Protein AF-A0A822CMI8-F1 (afdb_monomer)

Nearest PDB structures (foldseek):
  7o3v-assembly1_H  TM=2.784E-01  e=5.694E+00  Escherichia coli

Radius of gyration: 15.4 Å; Cα contacts (8 Å, |Δi|>4): 134; chains: 1; bounding box: 38×37×38 Å

Mean predicted aligned error: 4.0 Å

Sequence (143 aa):
AKWPHILPIIYTVQALCLITLRFFIYKSKHWHYFVFDLCYFVNLLTLIYLWILPSSKILFAVCYSLTHGPVALAIVLWKNSLVFHSFDKVTSIFIHMYPPLTMFTLRWLLPIDLQLKYYPAIVNTGSKLPMGTSIFYTIIFYL

Structure (mmCIF, N/CA/C/O backbone):
data_AF-A0A822CMI8-F1
#
_entry.id   AF-A0A822CMI8-F1
#
loop_
_atom_site.group_PDB
_atom_site.id
_atom_site.type_symbol
_atom_site.label_atom_id
_atom_site.label_alt_id
_atom_site.label_comp_id
_atom_site.label_asym_id
_atom_site.label_entity_id
_atom_site.label_seq_id
_atom_site.pdbx_PDB_ins_code
_atom_site.Cartn_x
_atom_site.Cartn_y
_atom_site.Cartn_z
_atom_site.occupancy
_atom_site.B_iso_or_equiv
_atom_site.auth_seq_id
_atom_site.auth_comp_id
_atom_site.auth_asym_id
_atom_site.auth_atom_id
_atom_site.pdbx_PDB_model_num
ATOM 1 N N . ALA A 1 1 ? 4.106 -18.180 -5.515 1.00 60.09 1 ALA A N 1
ATOM 2 C CA . ALA A 1 1 ? 2.662 -18.149 -5.185 1.00 60.09 1 ALA A CA 1
ATOM 3 C C . ALA A 1 1 ? 1.871 -18.568 -6.419 1.00 60.09 1 ALA A C 1
ATOM 5 O O . ALA A 1 1 ? 2.247 -18.152 -7.504 1.00 60.09 1 ALA A O 1
ATOM 6 N N . LYS A 1 2 ? 0.831 -19.402 -6.286 1.00 76.00 2 LYS A N 1
ATOM 7 C CA . LYS A 1 2 ? 0.145 -20.018 -7.441 1.00 76.00 2 LYS A CA 1
ATOM 8 C C . LYS A 1 2 ? -0.711 -19.026 -8.257 1.00 76.00 2 LYS A C 1
ATOM 10 O O . LYS A 1 2 ? -0.865 -19.231 -9.451 1.00 76.00 2 LYS A O 1
ATOM 15 N N . TRP A 1 3 ? -1.203 -17.940 -7.641 1.00 84.62 3 TRP A N 1
ATOM 16 C CA . TRP A 1 3 ? -2.113 -16.967 -8.278 1.00 84.62 3 TRP A CA 1
ATOM 17 C C . TRP A 1 3 ? -1.892 -15.508 -7.804 1.00 84.62 3 TRP A C 1
ATOM 19 O O . TRP A 1 3 ? -2.739 -14.938 -7.116 1.00 84.62 3 TRP A O 1
ATOM 29 N N . PRO A 1 4 ? -0.749 -14.878 -8.133 1.00 88.94 4 PRO A N 1
ATOM 30 C CA . PRO A 1 4 ? -0.381 -13.549 -7.620 1.00 88.94 4 PRO A CA 1
ATOM 31 C C . PRO A 1 4 ? -1.279 -12.403 -8.122 1.00 88.94 4 PRO A C 1
ATOM 33 O O . PRO A 1 4 ? -1.420 -11.395 -7.437 1.00 88.94 4 PRO A O 1
ATOM 36 N N . HIS A 1 5 ? -1.926 -12.558 -9.281 1.00 90.38 5 HIS A N 1
ATOM 37 C CA . HIS A 1 5 ? -2.797 -11.538 -9.882 1.00 90.38 5 HIS A CA 1
ATOM 38 C C . HIS A 1 5 ? -4.144 -11.355 -9.161 1.00 90.38 5 HIS A C 1
ATOM 40 O O . HIS A 1 5 ? -4.837 -10.373 -9.403 1.00 90.38 5 HIS A O 1
ATOM 46 N N . ILE A 1 6 ? -4.530 -12.289 -8.285 1.00 93.25 6 ILE A N 1
ATOM 47 C CA . ILE A 1 6 ? -5.792 -12.217 -7.531 1.00 93.25 6 ILE A CA 1
ATOM 48 C C . ILE A 1 6 ? -5.653 -11.269 -6.329 1.00 93.25 6 ILE A C 1
ATOM 50 O O . ILE A 1 6 ? -6.628 -10.663 -5.886 1.00 93.25 6 ILE A O 1
ATOM 54 N N . LEU A 1 7 ? -4.435 -11.100 -5.806 1.00 94.62 7 LEU A N 1
ATOM 55 C CA . LEU A 1 7 ? -4.199 -10.339 -4.582 1.00 94.62 7 LEU A CA 1
ATOM 56 C C . LEU A 1 7 ? -4.641 -8.861 -4.669 1.00 94.62 7 LEU A C 1
ATOM 58 O O . LEU A 1 7 ? -5.311 -8.423 -3.735 1.00 94.62 7 LEU A O 1
ATOM 62 N N . PRO A 1 8 ? -4.379 -8.103 -5.757 1.00 96.00 8 PRO A N 1
ATOM 63 C CA . PRO A 1 8 ? -4.909 -6.745 -5.916 1.00 96.00 8 PRO A CA 1
ATOM 64 C C . PRO A 1 8 ? -6.437 -6.668 -5.829 1.00 96.00 8 PRO A C 1
ATOM 66 O O . PRO A 1 8 ? -6.976 -5.716 -5.265 1.00 96.00 8 PRO A O 1
ATOM 69 N N . ILE A 1 9 ? -7.141 -7.680 -6.347 1.00 96.62 9 ILE A N 1
ATOM 70 C CA . ILE A 1 9 ? -8.607 -7.754 -6.312 1.00 96.62 9 ILE A CA 1
ATOM 71 C C . ILE A 1 9 ? -9.078 -7.983 -4.874 1.00 96.62 9 ILE A C 1
ATOM 73 O O . ILE A 1 9 ? -9.913 -7.229 -4.380 1.00 96.62 9 ILE A O 1
ATOM 77 N N . ILE A 1 10 ? -8.502 -8.974 -4.181 1.00 96.38 10 ILE A N 1
ATOM 78 C CA . ILE A 1 10 ? -8.821 -9.267 -2.773 1.00 96.38 10 ILE A CA 1
ATOM 79 C C . ILE A 1 10 ? -8.572 -8.032 -1.903 1.00 96.38 10 ILE A C 1
ATOM 81 O O . ILE A 1 10 ? -9.456 -7.629 -1.148 1.00 96.38 10 ILE A O 1
ATOM 85 N N . TYR A 1 11 ? -7.405 -7.402 -2.059 1.00 97.62 11 TYR A N 1
ATOM 86 C CA . TYR A 1 11 ? -7.050 -6.176 -1.354 1.00 97.62 11 TYR A CA 1
ATOM 87 C C . TYR A 1 11 ? -8.076 -5.066 -1.599 1.00 97.62 11 TYR A C 1
ATOM 89 O O . TYR A 1 11 ? -8.527 -4.433 -0.651 1.00 97.62 11 TYR A O 1
ATOM 97 N N . THR A 1 12 ? -8.490 -4.861 -2.849 1.00 97.75 12 THR A N 1
ATOM 98 C CA . THR A 1 12 ? -9.453 -3.812 -3.211 1.00 97.75 12 THR A CA 1
ATOM 99 C C . THR A 1 12 ? -10.817 -4.049 -2.579 1.00 97.75 12 THR A C 1
ATOM 101 O O . THR A 1 12 ? -11.372 -3.141 -1.965 1.00 97.75 12 THR A O 1
ATOM 104 N N . VAL A 1 13 ? -11.342 -5.274 -2.670 1.00 97.81 13 VAL A N 1
ATOM 105 C CA . VAL A 1 13 ? -12.630 -5.629 -2.059 1.00 97.81 13 VAL A CA 1
ATOM 106 C C . VAL A 1 13 ? -12.569 -5.441 -0.543 1.00 97.81 13 VAL A C 1
ATOM 108 O O . VAL A 1 13 ? -13.440 -4.795 0.037 1.00 97.81 13 VAL A O 1
ATOM 111 N N . GLN A 1 14 ? -11.511 -5.933 0.106 1.00 96.69 14 GLN A N 1
ATOM 112 C CA . GLN A 1 14 ? -11.329 -5.764 1.547 1.00 96.69 14 GLN A CA 1
ATOM 113 C C . GLN A 1 14 ? -11.160 -4.296 1.948 1.00 96.69 14 GLN A C 1
ATOM 115 O O . GLN A 1 14 ? -11.725 -3.889 2.960 1.00 96.69 14 GLN A O 1
ATOM 120 N N . ALA A 1 15 ? -10.438 -3.491 1.163 1.00 97.06 15 ALA A N 1
ATOM 121 C CA . ALA A 1 15 ? -10.260 -2.067 1.426 1.00 97.06 15 ALA A CA 1
ATOM 122 C C . ALA A 1 15 ? -11.601 -1.335 1.374 1.00 97.06 15 ALA A C 1
ATOM 124 O O . ALA A 1 15 ? -11.944 -0.627 2.320 1.00 97.06 15 ALA A O 1
ATOM 125 N N . LEU A 1 16 ? -12.390 -1.568 0.321 1.00 96.44 16 LEU A N 1
ATOM 126 C CA . LEU A 1 16 ? -13.719 -0.980 0.176 1.00 96.44 16 LEU A CA 1
ATOM 127 C C . LEU A 1 16 ? -14.648 -1.389 1.322 1.00 96.44 16 LEU A C 1
ATOM 129 O O . LEU A 1 16 ? -15.335 -0.531 1.865 1.00 96.44 16 LEU A O 1
ATOM 133 N N . CYS A 1 17 ? -14.652 -2.655 1.743 1.00 96.12 17 CYS A N 1
ATOM 134 C CA . CYS A 1 17 ? -15.487 -3.102 2.859 1.00 96.12 17 CYS A CA 1
ATOM 135 C C . CYS A 1 17 ? -15.015 -2.555 4.218 1.00 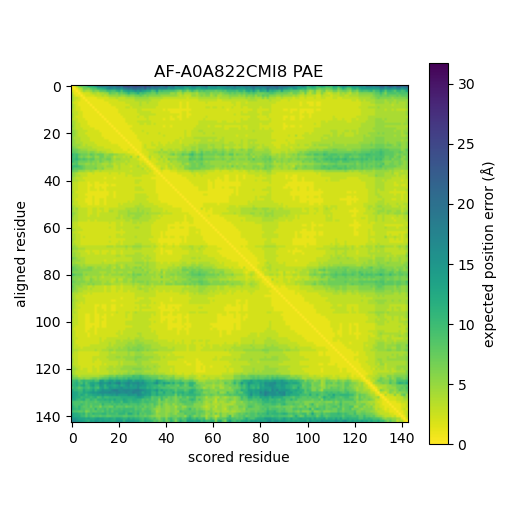96.12 17 CYS A C 1
ATOM 137 O O . CYS A 1 17 ? -15.800 -1.944 4.944 1.00 96.12 17 CYS A O 1
ATOM 139 N N . LEU A 1 18 ? -13.747 -2.771 4.582 1.00 95.75 18 LEU A N 1
ATOM 140 C CA . LEU A 1 18 ? -13.241 -2.500 5.931 1.00 95.75 18 LEU A CA 1
ATOM 141 C C . LEU A 1 18 ? -13.056 -1.004 6.202 1.00 95.75 18 LEU A C 1
ATOM 143 O O . LEU A 1 18 ? -13.418 -0.536 7.281 1.00 95.75 18 LEU A O 1
ATOM 147 N N . ILE A 1 19 ? -12.533 -0.236 5.237 1.00 94.94 19 ILE A N 1
ATOM 148 C CA . ILE A 1 19 ? -12.327 1.211 5.413 1.00 94.94 19 ILE A CA 1
ATOM 149 C C . ILE A 1 19 ? -13.677 1.931 5.465 1.00 94.94 19 ILE A C 1
ATOM 151 O O . ILE A 1 19 ? -13.882 2.778 6.334 1.00 94.94 19 ILE A O 1
ATOM 155 N N . THR A 1 20 ? -14.628 1.551 4.606 1.00 93.75 20 THR A N 1
ATOM 156 C CA . THR A 1 20 ? -15.974 2.145 4.596 1.00 93.75 20 THR A CA 1
ATOM 157 C C . THR A 1 20 ? -16.725 1.839 5.891 1.00 93.75 20 THR A C 1
ATOM 159 O O . THR A 1 20 ? -17.279 2.747 6.512 1.00 93.75 20 THR A O 1
ATOM 162 N N . LEU A 1 21 ? -16.689 0.586 6.362 1.00 94.06 21 LEU A N 1
ATOM 163 C CA . LEU A 1 21 ? -17.262 0.214 7.659 1.00 94.06 21 LEU A CA 1
ATOM 164 C C . LEU A 1 21 ? -16.638 1.031 8.799 1.00 94.06 21 LEU A C 1
ATOM 166 O O . LEU A 1 21 ? -17.356 1.577 9.640 1.00 94.06 21 LEU A O 1
ATOM 170 N N . ARG A 1 22 ? -15.307 1.161 8.812 1.00 94.38 22 ARG A N 1
ATOM 171 C CA . ARG A 1 22 ? -14.594 1.933 9.834 1.00 94.38 22 ARG A CA 1
ATOM 172 C C . ARG A 1 22 ? -14.962 3.410 9.808 1.00 94.38 22 ARG A C 1
ATOM 174 O O . ARG A 1 22 ? -15.173 3.977 10.875 1.00 94.38 22 ARG A O 1
ATOM 181 N N . PHE A 1 23 ? -15.119 4.006 8.627 1.00 93.50 23 PHE A N 1
ATOM 182 C CA . PHE A 1 23 ? -15.579 5.387 8.485 1.00 93.50 23 PHE A CA 1
ATOM 183 C C . PHE A 1 23 ? -16.947 5.601 9.146 1.00 93.50 23 PHE A C 1
ATOM 185 O O . PHE A 1 23 ? -17.101 6.531 9.937 1.00 93.50 23 PHE A O 1
ATOM 192 N N . PHE A 1 24 ? -17.923 4.719 8.901 1.00 93.88 24 PHE A N 1
ATOM 193 C CA . PHE A 1 24 ? -19.246 4.832 9.524 1.00 93.88 24 PHE A CA 1
ATOM 194 C C . PHE A 1 24 ? -19.199 4.659 11.050 1.00 93.88 24 PHE A C 1
ATOM 196 O O . PHE A 1 24 ? -19.802 5.455 11.774 1.00 93.88 24 PHE A O 1
ATOM 203 N N . ILE A 1 25 ? -18.428 3.687 11.554 1.00 92.38 25 ILE A N 1
ATOM 204 C CA . ILE A 1 25 ? -18.230 3.487 13.000 1.00 92.38 25 ILE A CA 1
ATOM 205 C C . ILE A 1 25 ? -17.578 4.724 13.631 1.00 92.38 25 ILE A C 1
ATOM 207 O O . ILE A 1 25 ? -18.008 5.189 14.685 1.00 92.38 25 ILE A O 1
ATOM 211 N N . TYR A 1 26 ? -16.546 5.276 12.996 1.00 93.44 26 TYR A N 1
ATOM 212 C CA . TYR A 1 26 ? -15.798 6.416 13.525 1.00 93.44 26 TYR A CA 1
ATOM 213 C C . TYR A 1 26 ? -16.624 7.692 13.473 1.00 93.44 26 T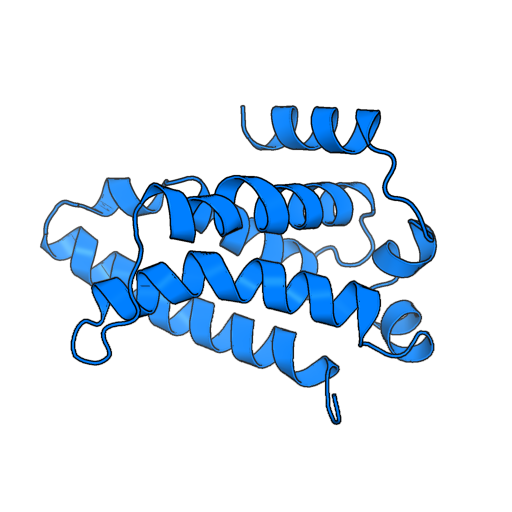YR A C 1
ATOM 215 O O . TYR A 1 26 ? -16.597 8.474 14.421 1.00 93.44 26 TYR A O 1
ATOM 223 N N . LYS A 1 27 ? -17.431 7.877 12.425 1.00 92.38 27 LYS A N 1
ATOM 224 C CA . LYS A 1 27 ? -18.395 8.974 12.348 1.00 92.38 27 LYS A CA 1
ATOM 225 C C . LYS A 1 27 ? -19.398 8.916 13.500 1.00 92.38 27 LYS A C 1
ATOM 227 O O . LYS A 1 27 ? -19.596 9.933 14.155 1.00 92.38 27 LYS A O 1
ATOM 232 N N . SER A 1 28 ? -19.944 7.735 13.808 1.00 92.62 28 SER A N 1
ATOM 233 C CA . SER A 1 28 ? -20.850 7.544 14.954 1.00 92.62 28 SER A CA 1
ATOM 234 C C . SER A 1 28 ? -20.198 7.847 16.308 1.00 92.62 28 SER A C 1
ATOM 236 O O . SER A 1 28 ? -20.908 8.146 17.262 1.00 92.62 28 SER A O 1
ATOM 238 N N . LYS A 1 29 ? -18.868 7.756 16.408 1.00 91.12 29 LYS A N 1
ATOM 239 C CA . LYS A 1 29 ? -18.091 8.042 17.626 1.00 91.12 29 LYS A CA 1
ATOM 240 C C . LYS A 1 29 ? -17.472 9.444 17.643 1.00 91.12 29 LYS A C 1
ATOM 242 O O . LYS A 1 29 ? -16.697 9.745 18.542 1.00 91.12 29 LYS A O 1
ATOM 247 N N . HIS A 1 30 ? -17.763 10.282 16.643 1.00 91.56 30 HIS A N 1
ATOM 248 C CA . HIS A 1 30 ? -17.103 11.576 16.420 1.00 91.56 30 HIS A CA 1
ATOM 249 C C . HIS A 1 30 ? -15.567 11.492 16.252 1.00 91.56 30 HIS A C 1
ATOM 251 O O . HIS A 1 30 ? -14.857 12.470 16.449 1.00 91.56 30 HIS A O 1
ATOM 257 N N . TRP A 1 31 ? -15.052 10.343 15.807 1.00 90.19 31 TRP A N 1
ATOM 258 C CA . TRP A 1 31 ? -13.631 10.064 15.534 1.00 90.19 31 TRP A CA 1
ATOM 259 C C . TRP A 1 31 ? -13.292 10.079 14.036 1.00 90.19 31 TRP A C 1
ATOM 261 O O . TRP A 1 31 ? -12.288 9.518 13.610 1.00 90.19 31 TRP A O 1
ATOM 271 N N . HIS A 1 32 ? -14.132 10.694 13.202 1.00 85.12 32 HIS A N 1
ATOM 272 C CA . HIS A 1 32 ? -13.979 10.677 11.742 1.00 85.12 32 HIS A CA 1
ATOM 273 C C . HIS A 1 32 ? -12.656 11.291 11.252 1.00 85.12 32 HIS A C 1
ATOM 275 O O . HIS A 1 32 ? -12.175 10.902 10.191 1.00 85.12 32 HIS A O 1
ATOM 281 N N . TYR A 1 33 ? -12.031 12.173 12.039 1.00 85.50 33 TYR A N 1
ATOM 282 C CA . TYR A 1 33 ? -10.726 12.743 11.704 1.00 85.50 33 TYR A CA 1
ATOM 283 C C . TYR A 1 33 ? -9.584 11.717 11.669 1.00 85.50 33 TYR A C 1
ATOM 285 O O . TYR A 1 33 ? -8.651 11.894 10.895 1.00 85.50 33 TYR A O 1
ATOM 293 N N . PHE A 1 34 ? -9.688 10.602 12.402 1.00 83.75 34 PHE A N 1
ATOM 294 C CA . PHE A 1 34 ? -8.688 9.524 12.352 1.00 83.75 34 PHE A CA 1
ATOM 295 C C . PHE A 1 34 ? -8.598 8.838 10.980 1.00 83.75 34 PHE A C 1
ATOM 297 O O . PHE A 1 34 ? -7.635 8.133 10.698 1.00 83.75 34 PHE A O 1
ATOM 304 N N . VAL A 1 35 ? -9.594 9.014 10.105 1.00 85.81 35 VAL A N 1
ATOM 305 C CA . VAL A 1 35 ? -9.558 8.461 8.741 1.00 85.81 35 VAL A CA 1
ATOM 306 C C . VAL A 1 35 ? -8.622 9.268 7.826 1.00 85.81 35 VAL A C 1
ATOM 308 O O . VAL A 1 35 ? -8.269 8.794 6.752 1.00 85.81 35 VAL A O 1
ATOM 311 N N . PHE A 1 36 ? -8.162 10.450 8.249 1.00 86.06 36 PHE A N 1
ATOM 312 C CA . PHE A 1 36 ? -7.176 11.246 7.510 1.00 86.06 36 PHE A CA 1
ATOM 313 C C . PHE A 1 36 ? -5.721 10.904 7.862 1.00 86.06 36 PHE A C 1
ATOM 315 O O . PHE A 1 36 ? -4.805 11.541 7.346 1.00 86.06 36 PHE A O 1
ATOM 322 N N . ASP A 1 37 ? -5.489 9.886 8.695 1.00 91.31 37 ASP A N 1
ATOM 323 C CA . ASP 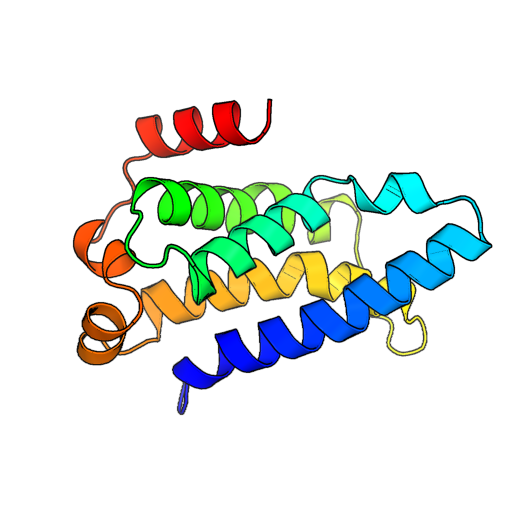A 1 37 ? -4.139 9.405 8.979 1.00 91.31 37 ASP A CA 1
ATOM 324 C C . ASP A 1 37 ? -3.448 8.893 7.701 1.00 91.31 37 ASP A C 1
ATOM 326 O O . ASP A 1 37 ? -4.072 8.316 6.801 1.00 91.31 37 ASP A O 1
ATOM 330 N N . LEU A 1 38 ? -2.116 9.026 7.660 1.00 92.00 38 LEU A N 1
ATOM 331 C CA . LEU A 1 38 ? -1.256 8.630 6.536 1.00 92.00 38 LEU A CA 1
ATOM 332 C C . LEU A 1 38 ? -1.574 7.231 5.982 1.00 92.00 38 LEU A C 1
ATOM 334 O O . LEU A 1 38 ? -1.520 7.014 4.774 1.00 92.00 38 LEU A O 1
ATOM 338 N N . CYS A 1 39 ? -1.902 6.260 6.836 1.00 95.19 39 CYS A N 1
ATOM 339 C CA . CYS A 1 39 ? -2.175 4.897 6.388 1.00 95.19 39 CYS A CA 1
ATOM 340 C C . CYS A 1 39 ? -3.403 4.805 5.472 1.00 95.19 39 CYS A C 1
ATOM 342 O O . CYS A 1 39 ? -3.350 4.075 4.482 1.00 95.19 39 CYS A O 1
ATOM 344 N N . TYR A 1 40 ? -4.470 5.566 5.725 1.00 95.31 40 TYR A N 1
ATOM 345 C CA . TYR A 1 40 ? -5.638 5.605 4.840 1.00 95.31 40 TYR A CA 1
ATOM 346 C C . TYR A 1 40 ? -5.309 6.284 3.514 1.00 95.31 40 TYR A C 1
ATOM 348 O O . TYR A 1 40 ? -5.686 5.776 2.457 1.00 95.31 40 TYR A O 1
ATOM 356 N N . PHE A 1 41 ? -4.533 7.369 3.559 1.00 94.50 41 PHE A N 1
ATOM 357 C CA . PHE A 1 41 ? -4.054 8.049 2.359 1.00 94.50 41 PHE A CA 1
ATOM 358 C C . PHE A 1 41 ? -3.202 7.126 1.477 1.00 94.50 41 PHE A C 1
ATOM 360 O O . PHE A 1 41 ? -3.440 7.016 0.277 1.00 94.50 41 PHE A O 1
ATOM 367 N N . VAL A 1 42 ? -2.266 6.376 2.064 1.00 96.50 42 VAL A N 1
ATOM 368 C CA . VAL A 1 42 ? -1.427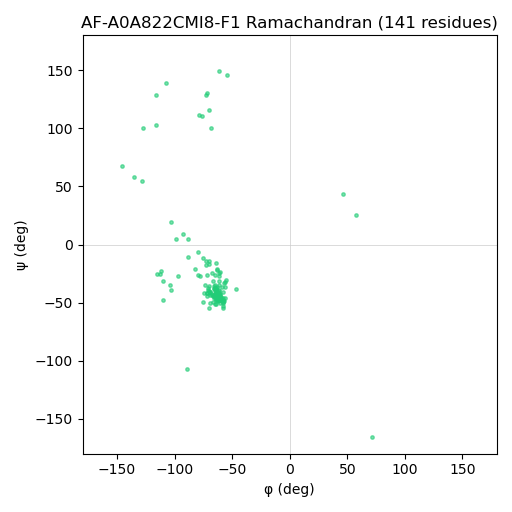 5.423 1.321 1.00 96.50 42 VAL A CA 1
ATOM 369 C C . VAL A 1 42 ? -2.245 4.265 0.754 1.00 96.50 42 VAL A C 1
ATOM 371 O O . VAL A 1 42 ? -1.969 3.817 -0.360 1.00 96.50 42 VAL A O 1
ATOM 374 N N . ASN A 1 43 ? -3.271 3.790 1.469 1.00 97.56 43 ASN A N 1
ATOM 375 C CA . ASN A 1 43 ? -4.202 2.798 0.924 1.00 97.56 43 ASN A CA 1
ATOM 376 C C . ASN A 1 43 ? -4.931 3.350 -0.308 1.00 97.56 43 ASN A C 1
ATOM 378 O O . ASN A 1 43 ? -4.977 2.683 -1.339 1.00 97.56 43 ASN A O 1
ATOM 382 N N . LEU A 1 44 ? -5.430 4.586 -0.238 1.00 96.44 44 LEU A N 1
ATOM 383 C CA . LEU A 1 44 ? -6.068 5.247 -1.375 1.00 96.44 44 LEU A CA 1
ATOM 384 C C . LEU A 1 44 ? -5.101 5.414 -2.557 1.00 96.44 44 LEU A C 1
ATOM 386 O O . LEU A 1 44 ? -5.446 5.031 -3.672 1.00 96.44 44 LEU A O 1
ATOM 390 N N . LEU A 1 45 ? -3.882 5.912 -2.328 1.00 96.25 45 LEU A N 1
ATOM 391 C CA . LEU A 1 45 ? -2.855 6.022 -3.372 1.00 96.25 45 LEU A CA 1
ATOM 392 C C . LEU A 1 45 ? -2.535 4.666 -4.007 1.00 96.25 45 LEU A C 1
ATOM 394 O O . LEU A 1 45 ? -2.410 4.572 -5.227 1.00 96.25 45 LEU A O 1
ATOM 398 N N . THR A 1 46 ? -2.455 3.609 -3.195 1.00 97.50 46 THR A N 1
ATOM 399 C CA . THR A 1 46 ? -2.224 2.247 -3.685 1.00 97.50 46 THR A CA 1
ATOM 400 C C . THR A 1 46 ? -3.380 1.802 -4.581 1.00 97.50 46 THR A C 1
ATOM 402 O O . THR A 1 46 ? -3.138 1.297 -5.671 1.00 97.50 46 THR A O 1
ATOM 405 N N . LEU A 1 47 ? -4.637 2.045 -4.197 1.00 98.00 47 LEU A N 1
ATOM 406 C CA . LEU A 1 47 ? -5.796 1.742 -5.047 1.00 98.00 47 LEU A CA 1
ATOM 407 C C . LEU A 1 47 ? -5.793 2.551 -6.355 1.00 98.00 47 LEU A C 1
ATOM 409 O O . LEU A 1 47 ? -6.071 1.993 -7.416 1.00 98.00 47 LEU A O 1
ATOM 413 N N . ILE A 1 48 ? -5.424 3.834 -6.307 1.00 97.56 48 ILE A N 1
ATOM 414 C CA . ILE A 1 48 ? -5.272 4.681 -7.501 1.00 97.56 48 ILE A CA 1
ATOM 415 C C . ILE A 1 48 ? -4.194 4.109 -8.427 1.00 97.56 48 ILE A C 1
ATOM 417 O O . ILE A 1 48 ? -4.401 4.023 -9.638 1.00 97.56 48 ILE A O 1
ATOM 421 N N . TYR A 1 49 ? -3.060 3.675 -7.877 1.00 97.62 49 TYR A N 1
ATOM 422 C CA . TYR A 1 49 ? -2.012 3.024 -8.656 1.00 97.62 49 TYR A CA 1
ATOM 423 C C . TYR A 1 49 ? -2.511 1.738 -9.322 1.00 97.62 49 TYR A C 1
ATOM 425 O O . TYR A 1 49 ? -2.279 1.538 -10.511 1.00 97.62 49 TYR A O 1
ATOM 433 N N . LEU A 1 50 ? -3.220 0.889 -8.574 1.00 97.38 50 LEU A N 1
ATOM 434 C CA . LEU A 1 50 ? -3.676 -0.408 -9.069 1.00 97.38 50 LEU A CA 1
ATOM 435 C C . LEU A 1 50 ? -4.673 -0.298 -10.224 1.00 97.38 50 LEU A C 1
ATOM 437 O O . LEU A 1 50 ? -4.620 -1.123 -11.134 1.00 97.38 50 LEU A O 1
ATOM 441 N N . TRP A 1 51 ? -5.577 0.684 -10.177 1.00 97.50 51 TRP A N 1
ATOM 442 C CA . TRP A 1 51 ? -6.742 0.717 -11.068 1.00 97.50 51 TRP A CA 1
ATOM 443 C C . TRP A 1 51 ? -6.772 1.888 -12.043 1.00 97.50 51 TRP A C 1
ATOM 445 O O . TRP A 1 51 ? -7.400 1.775 -13.090 1.00 97.50 51 TRP A O 1
ATOM 455 N N . ILE A 1 52 ? -6.115 3.004 -11.721 1.00 97.44 52 ILE A N 1
ATOM 456 C CA . ILE A 1 52 ? -6.212 4.241 -12.506 1.00 97.44 52 ILE A CA 1
ATOM 457 C C . ILE A 1 52 ? -4.894 4.526 -13.228 1.00 97.44 52 ILE A C 1
ATOM 459 O O . ILE A 1 52 ? -4.894 4.804 -14.424 1.00 97.44 52 ILE A O 1
ATOM 463 N N . LEU A 1 53 ? -3.760 4.446 -12.522 1.00 96.50 53 LEU A N 1
ATOM 464 C CA . LEU A 1 53 ? -2.451 4.867 -13.043 1.00 96.50 53 LEU A CA 1
ATOM 465 C C . LEU A 1 53 ? -1.346 3.797 -12.904 1.00 96.50 53 LEU A C 1
ATOM 467 O O . LEU A 1 53 ? -0.256 4.107 -12.406 1.00 96.50 53 LEU A O 1
ATOM 471 N N . PRO A 1 54 ? -1.544 2.562 -13.409 1.00 96.50 54 PRO A N 1
ATOM 472 C CA . PRO A 1 54 ? -0.564 1.479 -13.262 1.00 96.50 54 PRO A CA 1
ATOM 473 C C . PRO A 1 54 ? 0.723 1.688 -14.080 1.00 96.50 54 PRO A C 1
ATOM 475 O O . PRO A 1 54 ? 1.734 1.022 -13.848 1.00 96.50 54 PRO A O 1
ATOM 478 N N . SER A 1 55 ? 0.704 2.625 -15.032 1.00 95.44 55 SER A N 1
ATOM 479 C CA . SER A 1 55 ? 1.844 2.990 -15.885 1.00 95.44 55 SER A CA 1
ATOM 480 C C . SER A 1 55 ? 2.738 4.084 -15.291 1.00 95.44 55 SER A C 1
ATOM 482 O O . SER A 1 55 ? 3.838 4.316 -15.795 1.00 95.44 55 SER A O 1
ATOM 484 N N . SER A 1 56 ? 2.312 4.743 -14.209 1.00 95.19 56 SER A N 1
ATOM 485 C CA . SER A 1 56 ? 3.080 5.824 -13.585 1.00 95.19 56 SER A CA 1
ATOM 486 C C . SER A 1 56 ? 4.221 5.283 -12.720 1.00 95.19 56 SER A C 1
ATOM 488 O O . SER A 1 56 ? 3.998 4.716 -11.650 1.00 95.19 56 SER A O 1
ATOM 490 N N . LYS A 1 57 ? 5.470 5.505 -13.155 1.00 93.12 57 LYS A N 1
ATOM 491 C CA . LYS A 1 57 ? 6.672 5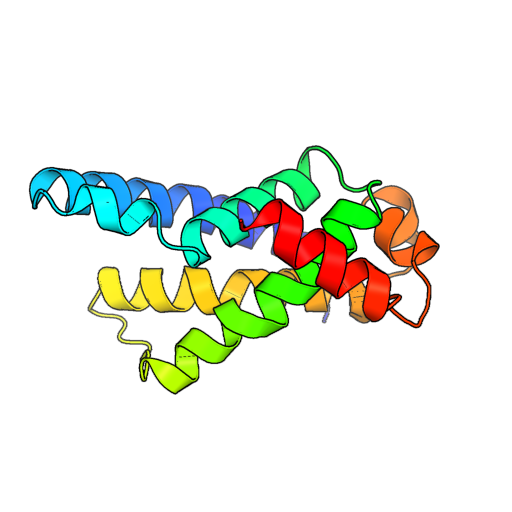.135 -12.380 1.00 93.12 57 LYS A CA 1
ATOM 492 C C . LYS A 1 57 ? 6.781 5.915 -11.071 1.00 93.12 57 LYS A C 1
ATOM 494 O O . LYS A 1 57 ? 7.207 5.359 -10.065 1.00 93.12 57 LYS A O 1
ATOM 499 N N . ILE A 1 58 ? 6.389 7.191 -11.095 1.00 91.88 58 ILE A N 1
ATOM 500 C CA . ILE A 1 58 ? 6.421 8.068 -9.920 1.00 91.88 58 ILE A CA 1
ATOM 501 C C . ILE A 1 58 ? 5.453 7.534 -8.869 1.00 91.88 58 ILE A C 1
ATOM 503 O O . ILE A 1 58 ? 5.855 7.299 -7.734 1.00 91.88 58 ILE A O 1
ATOM 507 N N . LEU A 1 59 ? 4.203 7.267 -9.262 1.00 93.31 59 LEU A N 1
ATOM 508 C CA . LEU A 1 59 ? 3.192 6.773 -8.332 1.00 93.31 59 LEU A CA 1
ATOM 509 C C . LEU A 1 59 ? 3.553 5.385 -7.792 1.00 93.31 59 LEU A C 1
ATOM 511 O O . LEU A 1 59 ? 3.399 5.143 -6.598 1.00 93.31 59 LEU A O 1
ATOM 515 N N . PHE A 1 60 ? 4.094 4.504 -8.639 1.00 95.25 60 PHE A N 1
ATOM 516 C CA . PHE A 1 60 ? 4.625 3.218 -8.194 1.00 95.25 60 PHE A CA 1
ATOM 517 C C . PHE A 1 60 ? 5.721 3.389 -7.136 1.00 95.25 60 PHE A C 1
ATOM 519 O O . PHE A 1 60 ? 5.658 2.744 -6.093 1.00 95.25 60 PHE A O 1
ATOM 526 N N . ALA A 1 61 ? 6.703 4.263 -7.381 1.00 93.50 61 ALA A N 1
ATOM 527 C CA . ALA A 1 61 ? 7.799 4.509 -6.450 1.00 93.50 61 ALA A CA 1
ATOM 528 C C . ALA A 1 61 ? 7.296 5.062 -5.110 1.00 93.50 61 ALA A C 1
ATOM 530 O O . ALA A 1 61 ? 7.668 4.539 -4.063 1.00 93.50 61 ALA A O 1
ATOM 531 N N . VAL A 1 62 ? 6.394 6.047 -5.145 1.00 93.62 62 VAL A N 1
ATOM 532 C CA . VAL A 1 62 ? 5.765 6.624 -3.948 1.00 93.62 62 VAL A CA 1
ATOM 533 C C . VAL A 1 62 ? 4.985 5.561 -3.171 1.00 93.62 62 VAL A C 1
ATOM 535 O O . VAL A 1 62 ? 5.213 5.389 -1.975 1.00 93.62 62 VAL A O 1
ATOM 538 N N . CYS A 1 63 ? 4.114 4.792 -3.835 1.00 95.81 63 CYS A N 1
ATOM 539 C CA . CYS A 1 63 ? 3.342 3.733 -3.180 1.00 95.81 63 CYS A CA 1
ATOM 540 C C . CYS A 1 63 ? 4.262 2.661 -2.589 1.00 95.81 63 CYS A C 1
ATOM 542 O O . CYS A 1 63 ? 4.084 2.258 -1.443 1.00 95.81 63 CYS A O 1
ATOM 544 N N . TYR A 1 64 ? 5.276 2.215 -3.332 1.00 95.00 64 TYR A N 1
ATOM 545 C CA . TYR A 1 64 ? 6.212 1.198 -2.859 1.00 95.00 64 TYR A CA 1
ATOM 546 C C . TYR A 1 64 ? 6.999 1.691 -1.634 1.00 95.00 64 TYR A C 1
ATOM 548 O O . TYR A 1 64 ? 7.092 0.981 -0.636 1.00 95.00 64 TYR A O 1
ATOM 556 N N . SER A 1 65 ? 7.504 2.926 -1.661 1.00 94.19 65 SER A N 1
ATOM 557 C CA . SER A 1 65 ? 8.232 3.527 -0.539 1.00 94.19 65 SER A CA 1
ATOM 558 C C . SER A 1 65 ? 7.348 3.752 0.692 1.00 94.19 65 SER A C 1
ATOM 560 O O . SER A 1 65 ? 7.747 3.393 1.799 1.00 94.19 65 SER A O 1
ATOM 562 N N . LEU A 1 66 ? 6.140 4.299 0.529 1.00 95.19 66 LEU A N 1
ATOM 563 C CA . LEU A 1 66 ? 5.238 4.589 1.650 1.00 95.19 66 LEU A CA 1
ATOM 564 C C . LEU A 1 66 ? 4.665 3.326 2.298 1.00 95.19 66 LEU A C 1
ATOM 566 O O . LEU A 1 66 ? 4.575 3.248 3.525 1.00 95.19 66 LEU A O 1
ATOM 570 N N . THR A 1 67 ? 4.298 2.330 1.487 1.00 96.88 67 THR A N 1
ATOM 571 C CA . THR A 1 67 ? 3.738 1.069 1.993 1.00 96.88 67 THR A CA 1
ATOM 572 C C . THR A 1 67 ? 4.775 0.258 2.769 1.00 96.88 67 THR A C 1
ATOM 574 O O . THR A 1 67 ? 4.467 -0.232 3.852 1.00 96.88 67 THR A O 1
ATOM 577 N N . HIS A 1 68 ? 6.010 0.156 2.265 1.00 95.50 68 HIS A N 1
ATOM 578 C CA . HIS A 1 68 ? 7.094 -0.575 2.932 1.00 95.50 68 HIS A CA 1
ATOM 579 C C . HIS A 1 68 ? 7.812 0.220 4.032 1.00 95.50 68 HIS A C 1
ATOM 581 O O . HIS A 1 68 ? 8.455 -0.385 4.886 1.00 95.50 68 HIS A O 1
ATOM 587 N N . GLY A 1 69 ? 7.723 1.550 4.018 1.00 93.25 69 GLY A N 1
ATOM 588 C CA . GLY A 1 69 ? 8.304 2.418 5.038 1.00 93.25 69 GLY A CA 1
ATOM 589 C C . GLY A 1 69 ? 7.326 2.673 6.190 1.00 93.25 69 GLY A C 1
ATOM 590 O O . GLY A 1 69 ? 7.084 1.776 6.999 1.00 93.25 69 GLY A O 1
ATOM 591 N N . PRO A 1 70 ? 6.754 3.886 6.297 1.00 94.00 70 PRO A N 1
ATOM 592 C CA . PRO A 1 70 ? 5.965 4.295 7.458 1.00 94.00 70 PRO A CA 1
ATOM 593 C C . PRO A 1 70 ? 4.753 3.393 7.727 1.00 94.00 70 PRO A C 1
ATOM 595 O O . PRO A 1 70 ? 4.453 3.112 8.886 1.00 94.00 70 PRO A O 1
ATOM 598 N N . VAL A 1 71 ? 4.075 2.896 6.685 1.00 95.81 71 VAL A N 1
ATOM 599 C CA . VAL A 1 71 ? 2.867 2.072 6.854 1.00 95.81 71 VAL A CA 1
ATOM 600 C C . VAL A 1 71 ? 3.182 0.697 7.441 1.00 95.81 71 VAL A C 1
ATOM 602 O O . VAL A 1 71 ? 2.474 0.272 8.352 1.00 95.81 71 VAL A O 1
ATOM 605 N N . ALA A 1 72 ? 4.238 0.022 6.981 1.00 95.94 72 ALA A N 1
ATOM 606 C CA . ALA A 1 72 ? 4.662 -1.257 7.549 1.00 95.94 72 ALA A CA 1
ATOM 607 C C . ALA A 1 72 ? 5.294 -1.085 8.943 1.00 95.94 72 ALA A C 1
ATOM 609 O O . ALA A 1 72 ? 4.989 -1.850 9.860 1.00 95.94 72 ALA A O 1
ATOM 610 N N . LEU A 1 73 ? 6.126 -0.052 9.134 1.00 95.12 73 LEU A N 1
ATOM 611 C CA . LEU A 1 73 ? 6.757 0.247 10.427 1.00 95.12 73 LEU A CA 1
ATOM 612 C C . LEU A 1 73 ? 5.731 0.556 11.524 1.00 95.12 73 LEU A C 1
ATOM 614 O O . LEU A 1 73 ? 5.951 0.203 12.683 1.00 95.12 73 LEU A O 1
ATOM 618 N N . ALA A 1 74 ? 4.587 1.143 11.166 1.00 94.19 74 ALA A N 1
ATOM 619 C CA . ALA A 1 74 ? 3.483 1.405 12.083 1.00 94.19 74 ALA A CA 1
ATOM 620 C C . ALA A 1 74 ? 2.984 0.139 12.810 1.00 94.19 74 ALA A C 1
ATOM 622 O O . ALA A 1 74 ? 2.575 0.233 13.966 1.00 94.19 74 ALA A O 1
ATOM 623 N N . ILE A 1 75 ? 3.064 -1.052 12.199 1.00 94.62 75 ILE A N 1
ATOM 624 C CA . ILE A 1 75 ? 2.692 -2.311 12.872 1.00 94.62 75 ILE A CA 1
ATOM 625 C C . ILE A 1 75 ? 3.563 -2.534 14.112 1.00 94.62 75 ILE A C 1
ATOM 627 O O . ILE A 1 75 ? 3.049 -2.851 15.183 1.00 94.62 75 ILE A O 1
ATOM 631 N N . VAL A 1 76 ? 4.875 -2.336 13.971 1.00 93.88 76 VAL A N 1
ATOM 632 C CA . VAL A 1 76 ? 5.849 -2.553 15.046 1.00 93.88 76 VAL A CA 1
ATOM 633 C C . VAL A 1 76 ? 5.784 -1.417 16.064 1.00 93.88 76 VAL A C 1
ATOM 635 O O . VAL A 1 76 ? 5.656 -1.674 17.260 1.00 93.88 76 VAL A O 1
ATOM 638 N N . LEU A 1 77 ? 5.820 -0.165 15.595 1.00 93.88 77 LEU A N 1
ATOM 639 C CA . LEU A 1 77 ? 5.859 1.022 16.455 1.00 93.88 77 LEU A CA 1
ATOM 640 C C . LEU A 1 77 ? 4.610 1.143 17.334 1.00 93.88 77 LEU A C 1
ATOM 642 O O . LEU A 1 77 ? 4.721 1.405 18.530 1.00 93.88 77 LEU A O 1
ATOM 646 N N . TRP A 1 78 ? 3.429 0.879 16.772 1.00 91.94 78 TRP A N 1
ATOM 647 C CA . TRP A 1 78 ? 2.161 0.942 17.505 1.00 91.94 78 TRP A CA 1
ATOM 648 C C . TRP A 1 78 ? 1.743 -0.401 18.110 1.00 91.94 78 TRP A C 1
ATOM 650 O O . TRP A 1 78 ? 0.618 -0.528 18.595 1.00 91.94 78 TRP A O 1
ATOM 660 N N . LYS A 1 79 ? 2.632 -1.409 18.077 1.00 91.75 79 LYS A N 1
ATOM 661 C CA . LYS A 1 79 ? 2.395 -2.774 18.583 1.00 91.75 79 LYS A CA 1
ATOM 662 C C . LYS A 1 79 ? 1.045 -3.332 18.120 1.00 91.75 79 LYS A C 1
ATOM 664 O O . LYS A 1 79 ? 0.263 -3.893 18.896 1.00 91.75 79 LYS A O 1
ATOM 669 N N . ASN A 1 80 ? 0.741 -3.120 16.843 1.00 90.31 80 ASN A N 1
ATOM 670 C CA . ASN A 1 80 ? -0.552 -3.453 16.285 1.00 90.31 80 ASN A CA 1
ATOM 671 C C . ASN A 1 80 ? -0.706 -4.973 16.215 1.00 90.31 80 ASN A C 1
ATOM 673 O O . ASN A 1 80 ? 0.049 -5.658 15.531 1.00 90.31 80 ASN A O 1
ATOM 677 N N . SER A 1 81 ? -1.669 -5.494 16.968 1.00 90.75 81 SER A N 1
ATOM 678 C CA . SER A 1 81 ? -1.875 -6.928 17.143 1.00 90.75 81 SER A CA 1
ATOM 679 C C . SER A 1 81 ? -3.121 -7.375 16.394 1.00 90.75 81 SER A C 1
ATOM 681 O O . SER A 1 81 ? -4.155 -6.706 16.441 1.0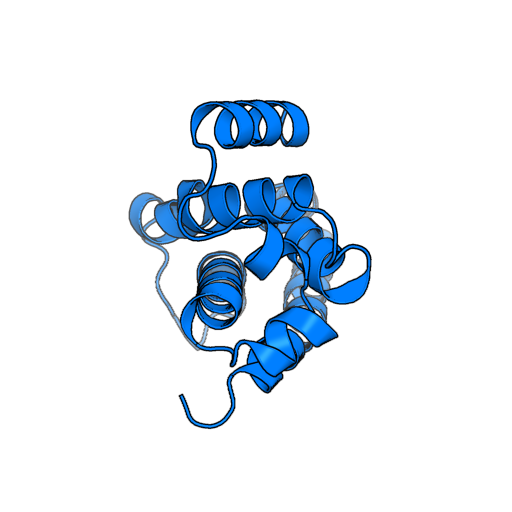0 90.75 81 SER A O 1
ATOM 683 N N . LEU A 1 82 ? -3.042 -8.534 15.740 1.00 92.00 82 LEU A N 1
ATOM 684 C CA . LEU A 1 82 ? -4.195 -9.158 15.105 1.00 92.00 82 LEU A CA 1
ATOM 685 C C . LEU A 1 82 ? -5.084 -9.802 16.174 1.00 92.00 82 LEU A C 1
ATOM 687 O O . LEU A 1 82 ? -4.717 -10.796 16.792 1.00 92.00 82 LEU A O 1
ATOM 691 N N . VAL A 1 83 ? -6.265 -9.223 16.378 1.00 94.12 83 VAL A N 1
ATOM 692 C CA . VAL A 1 83 ? -7.243 -9.671 17.372 1.00 94.12 83 VAL A CA 1
ATOM 693 C C . VAL A 1 83 ? -8.583 -9.876 16.673 1.00 94.12 83 VAL A C 1
ATOM 695 O O . VAL A 1 83 ? -9.297 -8.913 16.408 1.00 94.12 83 VAL A O 1
ATOM 698 N N . PHE A 1 84 ? -8.927 -11.126 16.356 1.00 90.44 84 PHE A N 1
ATOM 699 C CA . PHE A 1 84 ? -10.059 -11.452 15.473 1.00 90.44 84 PHE A CA 1
ATOM 700 C C . PHE A 1 84 ? -11.431 -10.994 15.986 1.00 90.44 84 PHE A C 1
ATOM 702 O O . PHE A 1 84 ? -12.312 -10.712 15.183 1.00 90.44 84 PHE A O 1
ATOM 709 N N . HIS A 1 85 ? -11.610 -10.872 17.305 1.00 91.19 85 HIS A N 1
ATOM 710 C CA . HIS A 1 85 ? -12.865 -10.390 17.892 1.00 91.19 85 HIS A CA 1
ATOM 711 C C . HIS A 1 85 ? -13.015 -8.859 17.847 1.00 91.19 85 HIS A C 1
ATOM 713 O O . HIS A 1 85 ? -14.062 -8.333 18.214 1.00 91.19 85 HIS A O 1
ATOM 719 N N . SER A 1 86 ? -11.981 -8.126 17.421 1.00 92.81 86 SER A N 1
ATOM 720 C CA . SER A 1 86 ? -12.000 -6.668 17.336 1.00 92.81 86 SER A CA 1
ATOM 721 C C . SER A 1 86 ? -11.861 -6.216 15.887 1.00 92.81 86 SER A C 1
ATOM 723 O O . SER A 1 86 ? -10.764 -6.181 15.328 1.00 92.81 86 SER A O 1
ATOM 725 N N . PHE A 1 87 ? -12.978 -5.800 15.286 1.00 90.56 87 PHE A N 1
ATOM 726 C CA . PHE A 1 87 ? -12.997 -5.251 13.926 1.00 90.56 87 PHE A CA 1
ATOM 727 C C . PHE A 1 87 ? -12.066 -4.046 13.752 1.00 90.56 87 PHE A C 1
ATOM 729 O O . PHE A 1 87 ? -11.487 -3.865 12.681 1.00 90.56 87 PHE A O 1
ATOM 736 N N . ASP A 1 88 ? -11.878 -3.243 14.801 1.00 91.12 88 ASP A N 1
ATOM 737 C CA . ASP A 1 88 ? -10.960 -2.105 14.773 1.00 91.12 88 ASP A CA 1
ATOM 738 C C . ASP A 1 88 ? -9.498 -2.561 14.638 1.00 91.12 88 ASP A C 1
ATOM 740 O O . ASP A 1 88 ? -8.766 -2.053 13.787 1.00 91.12 88 ASP A O 1
ATOM 744 N N . LYS A 1 89 ? -9.094 -3.594 15.394 1.00 93.06 89 LYS A N 1
ATOM 745 C CA . LYS A 1 89 ? -7.750 -4.188 15.307 1.00 93.06 89 LYS A CA 1
ATOM 746 C C . LYS A 1 89 ? -7.531 -4.927 13.991 1.00 93.06 89 LYS A C 1
ATOM 748 O O . LYS A 1 89 ? -6.479 -4.765 13.381 1.00 93.06 89 LYS A O 1
ATOM 753 N N . VAL A 1 90 ? -8.530 -5.669 13.508 1.00 95.62 90 VAL A N 1
ATOM 754 C CA . VAL A 1 90 ? -8.475 -6.328 12.191 1.00 95.62 90 VAL A CA 1
ATOM 755 C C . VAL A 1 90 ? -8.315 -5.295 11.075 1.00 95.62 90 VAL A C 1
ATOM 757 O O . VAL A 1 90 ? -7.423 -5.429 10.241 1.00 95.62 90 VAL A O 1
ATOM 760 N N . THR A 1 91 ? -9.116 -4.225 11.081 1.00 95.38 91 THR A N 1
ATOM 761 C CA . THR A 1 91 ? -9.012 -3.166 10.065 1.00 95.38 91 THR A CA 1
ATOM 762 C C . THR A 1 91 ? -7.682 -2.429 10.170 1.00 95.38 91 THR A C 1
ATOM 764 O O . THR A 1 91 ? -7.075 -2.106 9.154 1.00 95.38 91 THR A O 1
ATOM 767 N N . SER A 1 92 ? -7.191 -2.193 11.390 1.00 95.25 92 SER A N 1
ATOM 768 C CA . SER A 1 92 ? -5.890 -1.568 11.608 1.00 95.25 92 SER A CA 1
ATOM 769 C C . SER A 1 92 ? -4.751 -2.431 11.063 1.00 95.25 92 SER A C 1
ATOM 771 O O . SER A 1 92 ? -3.911 -1.920 10.332 1.00 95.25 92 SER A O 1
ATOM 773 N N . ILE A 1 93 ? -4.736 -3.743 11.311 1.00 95.94 93 ILE A N 1
ATOM 774 C CA . ILE A 1 93 ? -3.699 -4.592 10.715 1.00 95.94 93 ILE A CA 1
ATOM 775 C C . ILE A 1 93 ? -3.823 -4.648 9.192 1.00 95.94 93 ILE A C 1
ATOM 777 O O . ILE A 1 93 ? -2.810 -4.618 8.499 1.00 95.94 93 ILE A O 1
ATOM 781 N N . PHE A 1 94 ? -5.050 -4.670 8.662 1.00 96.94 94 PHE A N 1
ATOM 782 C CA . PHE A 1 94 ? -5.301 -4.683 7.226 1.00 96.94 94 PHE A CA 1
ATOM 783 C C . PHE A 1 94 ? -4.665 -3.472 6.532 1.00 96.94 94 PHE A C 1
ATOM 785 O O . PHE A 1 94 ? -3.839 -3.657 5.637 1.00 96.94 94 PHE A O 1
ATOM 792 N N . ILE A 1 95 ? -4.972 -2.249 6.986 1.00 96.81 95 ILE A N 1
ATOM 793 C CA . ILE A 1 95 ? -4.467 -1.016 6.355 1.00 96.81 95 ILE A CA 1
ATOM 794 C C . ILE A 1 95 ? -2.939 -0.891 6.427 1.00 96.81 95 ILE A C 1
ATOM 796 O O . ILE A 1 95 ? -2.360 -0.170 5.618 1.00 96.81 95 ILE A O 1
ATOM 800 N N . HIS A 1 96 ? -2.285 -1.591 7.358 1.00 97.06 96 HIS A N 1
ATOM 801 C CA . HIS A 1 96 ? -0.831 -1.560 7.514 1.00 97.06 96 HIS A CA 1
ATOM 802 C C . HIS A 1 96 ? -0.096 -2.727 6.837 1.00 97.06 96 HIS A C 1
ATOM 804 O O . HIS A 1 96 ? 1.061 -2.578 6.450 1.00 97.06 96 HIS A O 1
ATOM 810 N N . MET A 1 97 ? -0.744 -3.882 6.670 1.00 96.69 97 MET A N 1
ATOM 811 C CA . MET A 1 97 ? -0.103 -5.103 6.169 1.00 96.69 97 MET A CA 1
ATOM 812 C C . MET A 1 97 ? -0.427 -5.405 4.703 1.00 96.69 97 MET A C 1
ATOM 814 O O . MET A 1 97 ? 0.448 -5.843 3.957 1.00 96.69 97 MET A O 1
ATOM 818 N N . TYR A 1 98 ? -1.667 -5.184 4.265 1.00 97.00 98 TYR A N 1
ATOM 819 C CA . TYR A 1 98 ? -2.088 -5.571 2.916 1.00 97.00 98 TYR A CA 1
ATOM 820 C C . TYR A 1 98 ? -1.490 -4.720 1.788 1.00 97.00 98 TYR A C 1
ATOM 822 O O . TYR A 1 98 ? -1.114 -5.305 0.767 1.00 97.00 98 TYR A O 1
ATOM 830 N N . PRO A 1 99 ? -1.346 -3.387 1.921 1.00 97.44 99 PRO A N 1
ATOM 831 C CA . PRO A 1 99 ? -0.702 -2.580 0.888 1.00 97.44 99 PRO A CA 1
ATOM 832 C C . PRO A 1 99 ? 0.738 -3.019 0.573 1.00 97.44 99 PRO A C 1
ATOM 834 O O . PRO A 1 99 ? 1.002 -3.322 -0.594 1.00 97.44 99 PRO A O 1
ATOM 837 N N . PRO A 1 100 ? 1.665 -3.158 1.552 1.00 97.31 100 PRO A N 1
ATOM 838 C CA . PRO A 1 100 ? 3.020 -3.620 1.245 1.00 97.31 100 PRO A CA 1
ATOM 839 C C . PRO A 1 100 ? 3.040 -5.061 0.729 1.00 97.31 100 PRO A C 1
ATOM 841 O O . PRO A 1 100 ? 3.816 -5.374 -0.169 1.00 97.31 100 PRO A O 1
ATOM 844 N N . LEU A 1 101 ? 2.156 -5.940 1.220 1.00 96.88 101 LEU A N 1
ATOM 845 C CA . LEU A 1 101 ? 2.033 -7.304 0.696 1.00 96.88 101 LEU A CA 1
ATOM 846 C C . LEU A 1 101 ? 1.618 -7.315 -0.786 1.00 96.88 101 LEU A C 1
ATOM 848 O O . LEU A 1 101 ? 2.159 -8.086 -1.584 1.00 96.88 101 LEU A O 1
ATOM 852 N N . THR A 1 102 ? 0.679 -6.446 -1.161 1.00 97.12 102 THR A N 1
ATOM 853 C CA . THR A 1 102 ? 0.198 -6.310 -2.541 1.00 97.12 102 THR A CA 1
ATOM 854 C C . THR A 1 102 ? 1.304 -5.777 -3.444 1.00 97.12 102 THR A C 1
ATOM 856 O O . THR A 1 102 ? 1.612 -6.398 -4.460 1.00 97.12 102 THR A O 1
ATOM 859 N N . MET A 1 103 ? 1.973 -4.694 -3.039 1.00 96.94 103 MET A N 1
ATOM 860 C CA . MET A 1 103 ? 3.082 -4.105 -3.798 1.00 96.94 103 MET A CA 1
ATOM 861 C C . MET A 1 103 ? 4.260 -5.077 -3.953 1.00 96.94 103 MET A C 1
ATOM 863 O O . MET A 1 103 ? 4.826 -5.194 -5.043 1.00 96.94 103 MET A O 1
ATOM 867 N N . PHE A 1 104 ? 4.588 -5.836 -2.904 1.00 96.19 104 PHE A N 1
ATOM 868 C CA . PHE A 1 104 ? 5.603 -6.886 -2.954 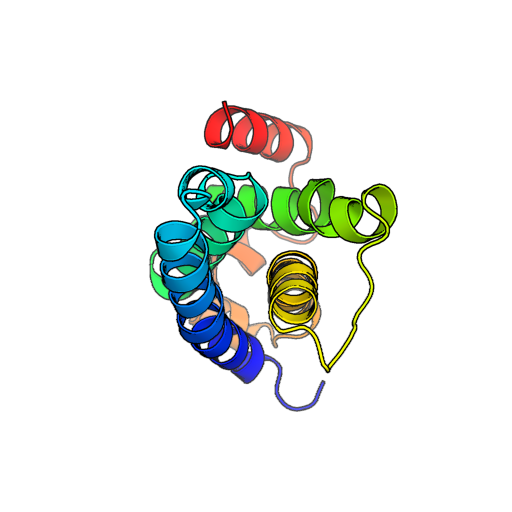1.00 96.19 104 PHE A CA 1
ATOM 869 C C . PHE A 1 104 ? 5.233 -7.988 -3.951 1.00 96.19 104 PHE A C 1
ATOM 871 O O . PHE A 1 104 ? 6.044 -8.372 -4.793 1.00 96.19 104 PHE A O 1
ATOM 878 N N . THR A 1 105 ? 3.995 -8.478 -3.886 1.00 95.94 105 THR A N 1
ATOM 879 C CA . THR A 1 105 ? 3.513 -9.546 -4.770 1.00 95.94 105 THR A CA 1
ATOM 880 C C . THR A 1 105 ? 3.541 -9.106 -6.227 1.00 95.94 105 THR A C 1
ATOM 882 O O . THR A 1 105 ? 3.994 -9.862 -7.083 1.00 95.94 105 THR A O 1
ATOM 885 N N . LEU A 1 106 ? 3.126 -7.872 -6.514 1.00 95.31 106 LEU A N 1
ATOM 886 C CA . LEU A 1 106 ? 3.163 -7.322 -7.865 1.00 95.31 106 LEU A CA 1
ATOM 887 C C . LEU A 1 106 ? 4.584 -7.163 -8.402 1.00 95.31 106 LEU A C 1
ATO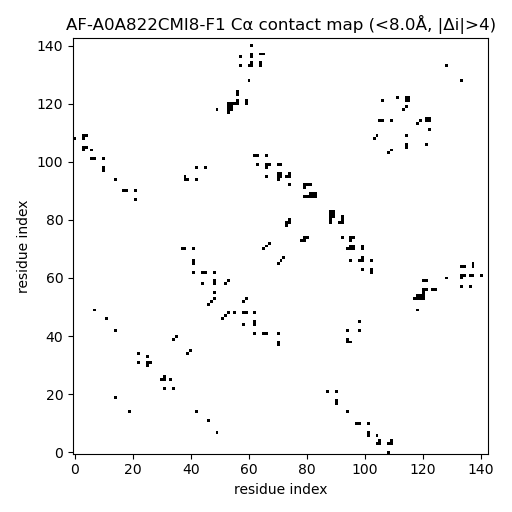M 889 O O . LEU A 1 106 ? 4.831 -7.507 -9.553 1.00 95.31 106 LEU A O 1
ATOM 893 N N . ARG A 1 107 ? 5.521 -6.676 -7.581 1.00 94.44 107 ARG A N 1
ATOM 894 C CA . ARG A 1 107 ? 6.906 -6.460 -8.015 1.00 94.44 107 ARG A CA 1
ATOM 895 C C . ARG A 1 107 ? 7.678 -7.768 -8.201 1.00 94.44 107 ARG A C 1
ATOM 897 O O . ARG A 1 107 ? 8.439 -7.887 -9.157 1.00 94.44 107 ARG A O 1
ATOM 904 N N . TRP A 1 108 ? 7.511 -8.721 -7.284 1.00 93.62 108 TRP A N 1
ATOM 905 C CA . TRP A 1 108 ? 8.416 -9.871 -7.166 1.00 93.62 108 TRP A CA 1
ATOM 906 C C . TRP A 1 108 ? 7.795 -11.216 -7.530 1.00 93.62 108 TRP A C 1
ATOM 908 O O . TRP A 1 108 ? 8.527 -12.137 -7.879 1.00 93.62 108 TRP A O 1
ATOM 918 N N . LEU A 1 109 ? 6.472 -11.362 -7.424 1.00 94.81 109 LEU A N 1
ATOM 919 C CA . LEU A 1 109 ? 5.798 -12.653 -7.605 1.00 94.81 109 LEU A CA 1
ATOM 920 C C . LEU A 1 109 ? 4.921 -12.709 -8.858 1.00 94.81 109 LEU A C 1
ATOM 922 O O . LEU A 1 109 ? 4.630 -13.807 -9.329 1.00 94.81 109 LEU A O 1
ATOM 926 N N . LEU A 1 110 ? 4.474 -11.566 -9.384 1.00 94.94 110 LEU A N 1
ATOM 927 C CA . LEU A 1 110 ? 3.701 -11.511 -10.620 1.00 94.94 110 LEU A CA 1
ATOM 928 C C . LEU A 1 110 ? 4.622 -11.802 -11.824 1.00 94.94 110 LEU A C 1
ATOM 930 O O . LEU A 1 110 ? 5.661 -11.154 -11.936 1.00 94.94 110 LEU A O 1
ATOM 934 N N . PRO A 1 111 ? 4.269 -12.734 -12.727 1.00 94.38 111 PRO A N 1
ATOM 935 C CA . PRO A 1 111 ? 5.020 -12.987 -13.956 1.00 94.38 111 PRO A CA 1
ATOM 936 C C . PRO A 1 111 ? 5.216 -11.733 -14.816 1.00 94.38 111 PRO A C 1
ATOM 938 O O . PRO A 1 111 ? 4.345 -10.861 -14.863 1.00 94.38 111 PRO A O 1
ATOM 941 N N . ILE A 1 112 ? 6.358 -11.642 -15.501 1.00 93.19 112 ILE A N 1
ATOM 942 C CA . ILE A 1 112 ? 6.774 -10.443 -16.247 1.00 93.19 112 ILE A CA 1
ATOM 943 C C . ILE A 1 112 ? 5.807 -10.071 -17.380 1.00 93.19 112 ILE A C 1
ATOM 945 O O . ILE A 1 112 ? 5.559 -8.894 -17.621 1.00 93.19 112 ILE A O 1
ATOM 949 N N . ASP A 1 113 ? 5.213 -11.065 -18.033 1.00 94.25 113 ASP A N 1
ATOM 950 C CA . ASP A 1 113 ? 4.186 -10.922 -19.064 1.00 94.25 113 ASP A CA 1
ATOM 951 C C . ASP A 1 113 ? 2.928 -10.235 -18.514 1.00 94.25 113 ASP A C 1
ATOM 953 O O . ASP A 1 113 ? 2.401 -9.301 -19.122 1.00 94.25 113 ASP A O 1
ATOM 957 N N . LEU A 1 114 ? 2.494 -10.622 -17.311 1.00 94.62 114 LEU A N 1
ATOM 958 C CA . LEU A 1 114 ? 1.373 -9.981 -16.626 1.00 94.62 114 LEU A CA 1
ATOM 959 C C . LEU A 1 114 ? 1.753 -8.602 -16.074 1.00 94.62 114 LEU A C 1
ATOM 961 O O . LEU A 1 114 ? 0.921 -7.696 -16.105 1.00 94.62 114 LEU A O 1
ATOM 965 N N . GLN A 1 115 ? 2.992 -8.410 -15.608 1.00 94.94 115 GLN A N 1
ATOM 966 C CA . GLN A 1 115 ? 3.481 -7.087 -15.207 1.00 94.94 115 GLN A CA 1
ATOM 967 C C . GLN A 1 115 ? 3.471 -6.117 -16.393 1.00 94.94 115 GLN A C 1
ATOM 969 O O . GLN A 1 115 ? 2.942 -5.023 -16.266 1.00 94.94 115 GLN A O 1
ATOM 974 N N . LEU A 1 116 ? 3.987 -6.510 -17.559 1.00 95.00 116 LEU A N 1
ATOM 975 C CA . LEU A 1 116 ? 3.969 -5.673 -18.763 1.00 95.00 116 LEU A CA 1
ATOM 976 C C . LEU A 1 116 ? 2.546 -5.339 -19.215 1.00 95.00 116 LEU A C 1
ATOM 978 O O . LEU A 1 116 ? 2.282 -4.211 -19.627 1.00 95.00 116 LEU A O 1
ATOM 982 N N . LYS A 1 117 ? 1.631 -6.309 -19.115 1.00 95.31 117 LYS A N 1
ATOM 983 C CA . LYS A 1 117 ? 0.237 -6.142 -19.530 1.00 95.31 117 LYS A CA 1
ATOM 984 C C . LYS A 1 117 ? -0.565 -5.232 -18.598 1.00 95.31 117 LYS A C 1
ATOM 986 O O . LYS A 1 117 ? -1.333 -4.409 -19.085 1.00 95.31 117 LYS A O 1
ATOM 991 N N . TYR A 1 118 ? -0.426 -5.400 -17.282 1.00 95.06 118 TYR A N 1
ATOM 992 C CA . TYR A 1 118 ? -1.292 -4.741 -16.295 1.00 95.06 118 TYR A CA 1
ATOM 993 C C . TYR A 1 118 ? -0.597 -3.647 -15.481 1.00 95.06 118 TYR A C 1
ATOM 995 O O . TYR A 1 118 ? -1.247 -2.680 -15.104 1.00 95.06 118 TYR A O 1
ATOM 1003 N N . TYR A 1 119 ? 0.708 -3.767 -15.223 1.00 96.12 119 TYR A N 1
ATOM 1004 C CA . TYR A 1 119 ? 1.483 -2.877 -14.348 1.00 96.12 119 TYR A CA 1
ATOM 1005 C C . TYR A 1 119 ? 2.836 -2.477 -14.969 1.00 96.12 119 TYR A C 1
ATOM 1007 O O . TYR A 1 119 ? 3.896 -2.717 -14.375 1.00 96.12 119 TYR A O 1
ATOM 1015 N N . PRO A 1 120 ? 2.849 -1.852 -16.163 1.00 95.75 120 PRO A N 1
ATOM 1016 C CA . PRO A 1 120 ? 4.083 -1.626 -16.917 1.00 95.75 120 PRO A CA 1
ATOM 1017 C C . PRO A 1 120 ? 5.083 -0.714 -16.186 1.00 95.75 120 PRO A C 1
ATOM 1019 O O . PRO A 1 120 ? 6.287 -0.790 -16.439 1.00 95.75 120 PRO A O 1
ATOM 1022 N N . ALA A 1 121 ? 4.630 0.114 -15.233 1.00 94.62 121 ALA A N 1
ATOM 1023 C CA . ALA A 1 121 ? 5.518 0.919 -14.390 1.00 94.62 121 ALA A CA 1
ATOM 1024 C C . ALA A 1 121 ? 6.546 0.082 -13.617 1.00 94.62 121 ALA A C 1
ATOM 1026 O O . ALA A 1 121 ? 7.660 0.560 -13.395 1.00 94.62 121 ALA A O 1
ATOM 1027 N N . ILE A 1 122 ? 6.193 -1.145 -13.220 1.00 94.38 122 ILE A N 1
ATOM 1028 C CA . ILE A 1 122 ? 7.065 -2.028 -12.438 1.00 94.38 122 ILE A CA 1
ATOM 1029 C C . ILE A 1 122 ? 8.287 -2.403 -13.272 1.00 94.38 122 ILE A C 1
ATOM 1031 O O . ILE A 1 122 ? 9.424 -2.182 -12.854 1.00 94.38 122 ILE A O 1
ATOM 1035 N N . VAL A 1 123 ? 8.047 -2.878 -14.494 1.00 93.44 123 VAL A N 1
ATOM 1036 C CA . VAL A 1 123 ? 9.101 -3.293 -15.425 1.00 93.44 123 VAL A CA 1
ATOM 1037 C C . VAL A 1 123 ? 9.941 -2.100 -15.855 1.00 93.44 123 VAL A C 1
ATOM 1039 O O . VAL A 1 123 ? 11.168 -2.148 -15.816 1.00 93.44 123 VAL A O 1
ATOM 1042 N N . ASN A 1 124 ? 9.284 -0.985 -16.173 1.00 89.62 124 ASN A N 1
ATOM 1043 C CA . ASN A 1 124 ? 9.955 0.222 -16.638 1.00 89.62 124 ASN A CA 1
ATOM 1044 C C . ASN A 1 124 ? 10.781 0.931 -15.551 1.00 89.62 124 ASN A C 1
ATOM 1046 O O . ASN A 1 124 ? 11.585 1.808 -15.877 1.00 89.62 124 ASN A O 1
ATOM 1050 N N . THR A 1 125 ? 10.545 0.621 -14.275 1.00 87.69 125 THR A N 1
ATOM 1051 C CA . THR A 1 125 ? 11.373 1.073 -13.146 1.00 87.69 125 THR A CA 1
ATOM 1052 C C . THR A 1 125 ? 12.661 0.252 -13.032 1.00 87.69 125 THR A C 1
ATOM 1054 O O . THR A 1 125 ? 13.672 0.756 -12.551 1.00 87.69 125 THR A O 1
ATOM 1057 N N . GLY A 1 126 ? 12.654 -0.996 -13.504 1.00 84.94 126 GLY A N 1
ATOM 1058 C CA . GLY A 1 126 ? 13.802 -1.891 -13.444 1.00 84.94 126 GLY A CA 1
ATOM 1059 C C . GLY A 1 126 ? 14.120 -2.406 -12.034 1.00 84.94 126 GLY A C 1
ATOM 1060 O O . GLY A 1 126 ? 13.322 -2.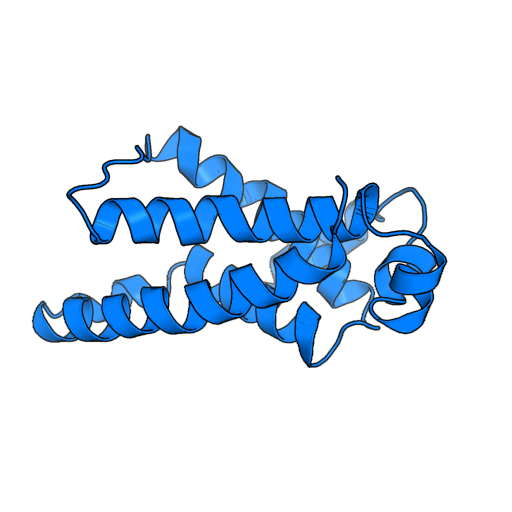315 -11.093 1.00 84.94 126 GLY A O 1
ATOM 1061 N N . SER A 1 127 ? 15.316 -2.981 -11.885 1.00 79.38 127 SER A N 1
ATOM 1062 C CA . SER A 1 127 ? 15.724 -3.711 -10.675 1.00 79.38 127 SER A CA 1
ATOM 1063 C C . SER A 1 127 ? 15.872 -2.821 -9.439 1.00 79.38 127 SER A C 1
ATOM 1065 O O . SER A 1 127 ? 15.582 -3.272 -8.329 1.00 79.38 127 SER A O 1
ATOM 1067 N N . LYS A 1 128 ? 16.256 -1.553 -9.617 1.00 81.62 128 LYS A N 1
ATOM 1068 C CA . LYS A 1 128 ? 16.475 -0.591 -8.532 1.00 81.62 128 LYS A CA 1
ATOM 1069 C C . LYS A 1 128 ? 15.487 0.563 -8.631 1.00 81.62 128 LYS A C 1
ATOM 1071 O O . LYS A 1 128 ? 15.375 1.203 -9.669 1.00 81.62 128 LYS A O 1
ATOM 1076 N N . LEU A 1 129 ? 14.810 0.854 -7.523 1.00 82.69 129 LEU A N 1
ATOM 1077 C CA . LEU A 1 129 ? 14.084 2.113 -7.374 1.00 82.69 129 LEU A CA 1
ATOM 1078 C C . LEU A 1 129 ? 15.104 3.250 -7.206 1.00 82.69 129 LEU A C 1
ATOM 1080 O O . LEU A 1 129 ? 16.013 3.118 -6.380 1.00 82.69 129 LEU A O 1
ATOM 1084 N N . PRO A 1 130 ? 14.993 4.353 -7.965 1.00 79.56 130 PRO A N 1
ATOM 1085 C CA . PRO A 1 130 ? 15.890 5.489 -7.809 1.00 79.56 130 PRO A CA 1
ATOM 1086 C C . PRO A 1 130 ? 15.617 6.158 -6.456 1.00 79.56 130 PRO A C 1
ATOM 1088 O O . PRO A 1 130 ? 14.636 6.881 -6.287 1.00 79.56 130 PRO A O 1
ATOM 1091 N N . MET A 1 131 ? 16.458 5.857 -5.462 1.00 74.69 131 MET A N 1
ATOM 1092 C CA . MET A 1 131 ? 16.204 6.172 -4.050 1.00 74.69 131 MET A CA 1
ATOM 1093 C C . MET A 1 131 ? 15.992 7.674 -3.815 1.00 74.69 131 MET A C 1
ATOM 1095 O O . MET A 1 131 ? 14.986 8.061 -3.229 1.00 74.69 131 MET A O 1
ATOM 1099 N N . GLY A 1 132 ? 16.892 8.524 -4.326 1.00 76.19 132 GLY A N 1
ATOM 1100 C CA . GLY A 1 132 ? 16.824 9.977 -4.125 1.00 76.19 132 GLY A CA 1
ATOM 1101 C C . GLY A 1 132 ? 15.541 10.601 -4.677 1.00 76.19 132 GLY A C 1
ATOM 1102 O O . GLY A 1 132 ? 14.855 11.335 -3.971 1.00 76.19 132 GLY A O 1
ATOM 1103 N N . THR A 1 133 ? 15.156 10.245 -5.905 1.00 79.00 133 THR A N 1
ATOM 1104 C CA . THR A 1 133 ? 13.914 10.747 -6.512 1.00 79.00 133 THR A CA 1
ATOM 1105 C C . THR A 1 133 ? 12.677 10.161 -5.838 1.00 79.00 133 THR A C 1
ATOM 1107 O O . THR A 1 133 ? 11.688 10.862 -5.670 1.00 79.00 133 THR A O 1
ATOM 1110 N N . SER A 1 134 ? 12.721 8.894 -5.411 1.00 79.88 134 SER A N 1
ATOM 1111 C CA . SER A 1 134 ? 11.590 8.241 -4.734 1.00 79.88 134 SER A CA 1
ATOM 1112 C C . SER A 1 134 ? 11.308 8.880 -3.376 1.00 79.88 134 SER A C 1
ATOM 1114 O O . SER A 1 134 ? 10.150 9.139 -3.060 1.00 79.88 134 SER A O 1
ATOM 1116 N N . ILE A 1 135 ? 12.352 9.194 -2.600 1.00 81.62 135 ILE A N 1
ATOM 1117 C CA . ILE A 1 135 ? 12.225 9.918 -1.328 1.00 81.62 135 ILE A CA 1
ATOM 1118 C C . ILE A 1 135 ? 11.664 11.319 -1.575 1.00 81.62 135 ILE A C 1
ATOM 1120 O O . ILE A 1 135 ? 10.696 11.702 -0.928 1.00 81.62 135 ILE A O 1
ATOM 1124 N N . PHE A 1 136 ? 12.211 12.053 -2.547 1.00 84.94 136 PHE A N 1
ATOM 1125 C CA . PHE A 1 136 ? 11.736 13.395 -2.887 1.00 84.94 136 PHE A CA 1
ATOM 1126 C C . PHE A 1 136 ? 10.249 13.410 -3.277 1.00 84.94 136 PHE A C 1
ATOM 1128 O O . PHE A 1 136 ? 9.472 14.171 -2.704 1.00 84.94 136 PHE A O 1
ATOM 1135 N N . TYR A 1 137 ? 9.824 12.524 -4.185 1.00 84.50 137 TYR A N 1
ATOM 1136 C CA . TYR A 1 137 ? 8.413 12.413 -4.562 1.00 84.50 137 TYR A CA 1
ATOM 1137 C C . TYR A 1 137 ? 7.533 11.978 -3.395 1.00 84.50 137 TYR A C 1
ATOM 1139 O O . TYR A 1 137 ? 6.419 12.468 -3.265 1.00 84.50 137 TYR A O 1
ATOM 1147 N N . THR A 1 138 ? 8.027 11.092 -2.531 1.00 81.75 138 THR A N 1
ATOM 1148 C CA . THR A 1 138 ? 7.286 10.650 -1.345 1.00 81.75 138 THR A CA 1
ATOM 1149 C C . THR A 1 138 ? 7.039 11.803 -0.376 1.00 81.75 138 THR A C 1
ATOM 1151 O O . THR A 1 138 ? 5.939 11.922 0.152 1.00 81.75 138 THR A O 1
ATOM 1154 N N . ILE A 1 139 ? 8.037 12.667 -0.177 1.00 82.81 139 ILE A N 1
ATOM 1155 C CA . ILE A 1 139 ? 7.918 13.863 0.660 1.00 82.81 139 ILE A CA 1
ATOM 1156 C C . ILE A 1 139 ? 6.892 14.829 0.059 1.00 82.81 139 ILE A C 1
ATOM 1158 O O . ILE A 1 139 ? 6.002 15.262 0.776 1.00 82.81 139 ILE A O 1
ATOM 1162 N N . ILE A 1 140 ? 6.958 15.106 -1.248 1.00 83.69 140 ILE A N 1
ATOM 1163 C CA . ILE A 1 140 ? 6.010 16.008 -1.932 1.00 83.69 140 ILE A CA 1
ATOM 1164 C C . ILE A 1 140 ? 4.578 15.472 -1.935 1.00 83.69 140 ILE A C 1
ATOM 1166 O O . ILE A 1 140 ? 3.635 16.240 -1.857 1.00 83.69 140 ILE A O 1
ATOM 1170 N N . PHE A 1 141 ? 4.387 14.163 -2.081 1.00 78.38 141 PHE A N 1
ATOM 1171 C CA . PHE A 1 141 ? 3.040 13.588 -2.074 1.00 78.38 141 PHE A CA 1
ATOM 1172 C C . PHE A 1 141 ? 2.405 13.578 -0.682 1.00 78.38 141 PHE A C 1
ATOM 1174 O O . PHE A 1 141 ? 1.197 13.374 -0.579 1.00 78.38 141 PHE A O 1
ATOM 1181 N N . TYR A 1 142 ? 3.213 13.720 0.368 1.00 74.56 142 TYR A N 1
ATOM 1182 C CA . TYR A 1 142 ? 2.755 13.654 1.748 1.00 74.56 142 TYR A CA 1
ATOM 1183 C C . TYR A 1 142 ? 2.652 15.022 2.438 1.00 74.56 142 TYR A C 1
ATOM 1185 O O . TYR A 1 142 ? 1.763 15.189 3.271 1.00 74.56 142 TYR A O 1
ATOM 1193 N N . LEU A 1 143 ? 3.551 15.962 2.124 1.00 67.88 143 LEU A N 1
ATOM 1194 C CA . LEU A 1 143 ? 3.541 17.344 2.623 1.00 67.88 143 LEU A CA 1
ATOM 1195 C C . LEU A 1 143 ? 2.691 18.252 1.733 1.00 67.88 143 LEU A C 1
ATOM 1197 O O . LEU A 1 143 ? 1.958 19.084 2.310 1.00 67.88 143 LEU A O 1
#

pLDDT: mean 92.0, std 6.43, range [60.09, 98.0]

Secondary structure (DSSP, 8-state):
---GGGHHHHHHHHHHHHHHHHHHHHHHTT-GGGGGSHHHHHHHHHHHHHHT-TT-HHHHHHHHHHIIIIIHHHHHHTT----TT-HHHHHHHHHHHHHHHHHHIIIIIS-HHHHHHH-HHHHHH-SS--HHHHHHHHHHHH-

Solvent-accessible surface area (backbone atoms only — not comparable to full-atom values): 7829 Å² total; per-residue (Å²): 122,100,64,48,80,53,46,62,56,54,50,49,55,49,47,59,51,46,53,52,52,47,48,56,56,24,48,78,67,76,45,49,69,68,62,74,38,68,46,50,53,51,47,51,51,42,51,43,31,72,76,75,41,31,63,38,48,66,56,49,40,29,40,50,50,45,25,62,38,65,29,37,47,43,38,66,77,67,64,59,57,86,38,90,93,35,67,68,36,42,42,53,48,43,58,27,47,50,53,31,52,42,51,48,32,55,69,74,55,35,55,67,71,56,28,58,73,65,30,36,16,55,66,77,50,51,97,57,77,61,59,71,60,33,52,51,51,38,50,64,77,72,108

Foldseek 3Di:
DVCLPCLLVVLVVCLVVLLVVVCVVCVVVVNNVVCPDPLNVLSVLLNCCQPPNLQDLLSLLLSLCSLVPPLQVCCVVVVQDDDPVDSVSPSSCSSRPSSNVSSCSLLPVDDPVVCVVRRVSSVVCPDDNPVVSSVVSNVVVVD